Protein AF-Q92FX5-F1 (afdb_monomer)

Mean predicted aligned error: 6.71 Å

Solvent-accessible surface area (backbone atoms only — not comparable to full-atom values): 5775 Å² total; per-residue (Å²): 109,72,69,55,58,48,49,51,51,52,49,57,50,52,52,53,49,52,51,51,50,48,54,53,49,50,48,47,57,26,76,79,41,94,61,55,57,50,60,54,53,70,68,43,53,70,86,46,36,60,56,46,41,49,68,46,52,51,47,55,49,30,75,72,73,53,70,84,87,65,78,74,77,76,75,91,47,50,67,60,52,47,54,52,48,64,67,51,64,82,60,82,73,81,87,124

Structure (mmCIF, N/CA/C/O backbone):
data_AF-Q92FX5-F1
#
_entry.id   AF-Q92FX5-F1
#
loop_
_atom_site.group_PDB
_atom_site.id
_atom_site.type_symbol
_atom_site.label_atom_id
_atom_site.label_alt_id
_atom_site.label_comp_id
_atom_site.label_asym_id
_atom_site.label_entity_id
_atom_site.label_seq_id
_atom_site.pdbx_PDB_ins_code
_atom_site.Cartn_x
_atom_site.Cartn_y
_atom_site.Cartn_z
_atom_site.occupancy
_atom_site.B_iso_or_equiv
_atom_site.auth_seq_id
_atom_site.auth_comp_id
_atom_site.auth_asym_id
_atom_site.auth_atom_id
_atom_site.pdbx_PDB_model_num
ATOM 1 N N . MET A 1 1 ? 11.942 -23.838 -23.772 1.00 53.03 1 MET A N 1
ATOM 2 C CA . MET A 1 1 ? 12.297 -22.414 -23.585 1.00 53.03 1 MET A CA 1
ATOM 3 C C . MET A 1 1 ? 11.082 -21.491 -23.687 1.00 53.03 1 MET A C 1
ATOM 5 O O . MET A 1 1 ? 10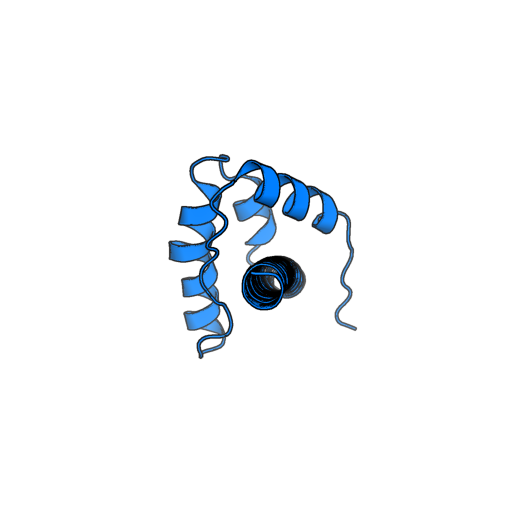.754 -20.855 -22.700 1.00 53.03 1 MET A O 1
ATOM 9 N N . ASN A 1 2 ? 10.364 -21.468 -24.821 1.00 66.31 2 ASN A N 1
ATOM 10 C CA . ASN A 1 2 ? 9.279 -20.500 -25.076 1.00 66.31 2 ASN A CA 1
ATOM 11 C C . ASN A 1 2 ? 8.108 -20.577 -24.066 1.00 66.31 2 ASN A C 1
ATOM 13 O O . ASN A 1 2 ? 7.627 -19.561 -23.583 1.00 66.31 2 ASN A O 1
ATOM 17 N N . ASN A 1 3 ? 7.714 -21.788 -23.651 1.00 74.69 3 ASN A N 1
ATOM 18 C CA . ASN A 1 3 ? 6.666 -21.972 -22.636 1.00 74.69 3 ASN A CA 1
ATOM 19 C C . ASN A 1 3 ? 7.095 -21.555 -21.217 1.00 74.69 3 ASN A C 1
ATOM 21 O O . ASN A 1 3 ? 6.240 -21.155 -20.439 1.00 74.69 3 ASN A O 1
ATOM 25 N N . LEU A 1 4 ? 8.391 -21.631 -20.885 1.00 67.19 4 LEU A N 1
ATOM 26 C CA . LEU A 1 4 ? 8.908 -21.210 -19.575 1.00 67.19 4 LEU A CA 1
ATOM 27 C C . LEU A 1 4 ? 8.930 -19.685 -19.477 1.00 67.19 4 LEU A C 1
ATOM 29 O O . LEU A 1 4 ? 8.331 -19.141 -18.562 1.00 67.19 4 LEU A O 1
ATOM 33 N N . LEU A 1 5 ? 9.493 -19.010 -20.485 1.00 66.88 5 LEU A N 1
ATOM 34 C CA . LEU A 1 5 ? 9.505 -17.545 -20.563 1.00 66.88 5 LEU A CA 1
ATOM 35 C C . LEU A 1 5 ? 8.085 -16.962 -20.627 1.00 66.88 5 LEU A C 1
ATOM 37 O O . LEU A 1 5 ? 7.802 -15.945 -20.002 1.00 66.88 5 LEU A O 1
ATOM 41 N N . ARG A 1 6 ? 7.161 -17.631 -21.334 1.00 71.06 6 ARG A N 1
ATOM 42 C CA . ARG A 1 6 ? 5.742 -17.248 -21.351 1.00 71.06 6 ARG A CA 1
ATOM 43 C C . ARG A 1 6 ? 5.081 -17.417 -19.981 1.00 71.06 6 ARG A C 1
ATOM 45 O O . ARG A 1 6 ? 4.344 -16.532 -19.566 1.00 71.06 6 ARG A O 1
ATOM 52 N N . ASN A 1 7 ? 5.335 -18.523 -19.281 1.00 70.94 7 ASN A N 1
ATOM 53 C CA . ASN A 1 7 ? 4.785 -18.751 -17.943 1.00 70.94 7 ASN A CA 1
ATOM 54 C C . ASN A 1 7 ? 5.366 -17.778 -16.907 1.00 70.94 7 ASN A C 1
ATOM 56 O O . ASN A 1 7 ? 4.626 -17.296 -16.058 1.00 70.94 7 ASN A O 1
ATOM 60 N N . GLU A 1 8 ? 6.659 -17.458 -16.991 1.00 68.00 8 GLU A N 1
ATOM 61 C CA . GLU A 1 8 ? 7.298 -16.431 -16.160 1.00 68.00 8 GLU A CA 1
ATOM 62 C C . GLU A 1 8 ? 6.711 -15.044 -16.437 1.00 68.00 8 GLU A C 1
ATOM 64 O O . GLU A 1 8 ? 6.368 -14.328 -15.499 1.00 68.00 8 GLU A O 1
ATOM 69 N N . GLY A 1 9 ? 6.515 -14.695 -17.713 1.00 70.62 9 GLY A N 1
ATOM 70 C CA . GLY A 1 9 ? 5.862 -13.449 -18.114 1.00 70.62 9 GLY A CA 1
ATOM 71 C C . GLY A 1 9 ? 4.436 -13.326 -17.571 1.00 70.62 9 GLY A C 1
ATOM 72 O O . GLY A 1 9 ? 4.105 -12.310 -16.963 1.00 70.62 9 GLY A O 1
ATOM 73 N N . LEU A 1 10 ? 3.626 -14.381 -17.720 1.00 68.00 10 LEU A N 1
ATOM 74 C CA . LEU A 1 10 ? 2.258 -14.449 -17.190 1.00 68.00 10 LEU A CA 1
ATOM 75 C C . LEU A 1 10 ? 2.230 -14.353 -15.662 1.00 68.00 10 LEU A C 1
AT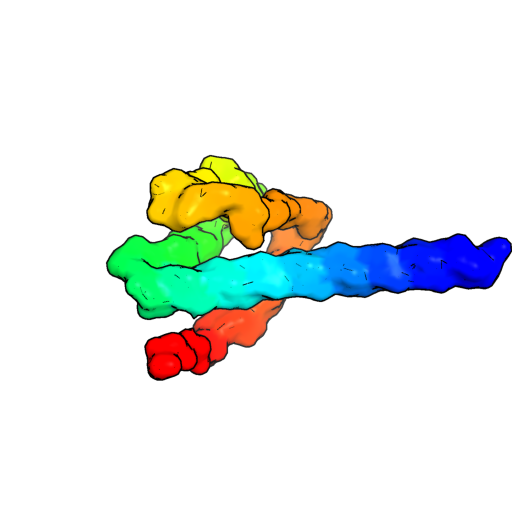OM 77 O O . LEU A 1 10 ? 1.414 -13.630 -15.100 1.00 68.00 10 LEU A O 1
ATOM 81 N N . ARG A 1 11 ? 3.132 -15.058 -14.973 1.00 72.25 11 ARG A N 1
ATOM 82 C CA . ARG A 1 11 ? 3.220 -1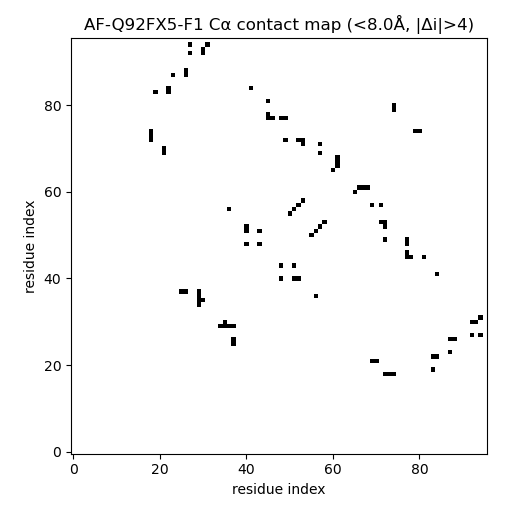5.013 -13.512 1.00 72.25 11 ARG A CA 1
ATOM 83 C C . ARG A 1 11 ? 3.569 -13.611 -13.020 1.00 72.25 11 ARG A C 1
ATOM 85 O O . ARG A 1 11 ? 2.894 -13.099 -12.135 1.00 72.25 11 ARG A O 1
ATOM 92 N N . ALA A 1 12 ? 4.561 -12.975 -13.637 1.00 72.69 12 ALA A N 1
ATOM 93 C CA . ALA A 1 12 ? 4.952 -11.616 -13.294 1.00 72.69 12 ALA A CA 1
ATOM 94 C C . ALA A 1 12 ? 3.820 -10.606 -13.564 1.00 72.69 12 ALA A C 1
ATOM 96 O O . ALA A 1 12 ? 3.682 -9.619 -12.847 1.00 72.69 12 ALA A O 1
ATOM 97 N N . GLU A 1 13 ? 3.006 -10.827 -14.598 1.00 72.56 13 GLU A N 1
ATOM 98 C CA . GLU A 1 13 ? 1.826 -10.007 -14.889 1.00 72.56 13 GLU A CA 1
ATOM 99 C C . GLU A 1 13 ? 0.723 -10.169 -13.834 1.00 72.56 13 GLU A C 1
ATOM 101 O O . GLU A 1 13 ? 0.207 -9.168 -13.337 1.00 72.56 13 GLU A O 1
ATOM 106 N N . ILE A 1 14 ? 0.423 -11.408 -13.434 1.00 72.44 14 ILE A N 1
ATOM 107 C CA . ILE A 1 14 ? -0.560 -11.716 -12.385 1.00 72.44 14 ILE A CA 1
ATOM 108 C C . ILE A 1 14 ? -0.125 -11.138 -11.033 1.00 72.44 14 ILE A C 1
ATOM 110 O O . ILE A 1 14 ? -0.944 -10.538 -10.338 1.00 72.44 14 ILE A O 1
ATOM 114 N N . GLU A 1 15 ? 1.152 -11.277 -10.669 1.00 74.88 15 GLU A N 1
ATOM 115 C CA . GLU A 1 15 ? 1.697 -10.735 -9.417 1.00 74.88 15 GLU A CA 1
ATOM 116 C C . GLU A 1 15 ? 1.550 -9.203 -9.374 1.00 74.88 15 GLU A C 1
ATOM 118 O O . GLU A 1 15 ? 0.986 -8.670 -8.417 1.00 74.88 15 GLU A O 1
ATOM 123 N N . ARG A 1 16 ? 1.908 -8.495 -10.457 1.00 77.38 16 ARG A N 1
ATOM 124 C CA . ARG A 1 16 ? 1.722 -7.033 -10.553 1.00 77.38 16 ARG A CA 1
ATOM 125 C C . ARG A 1 16 ? 0.255 -6.611 -10.480 1.00 77.38 16 ARG A C 1
ATOM 127 O O . ARG A 1 16 ? -0.059 -5.602 -9.851 1.00 77.38 16 ARG A O 1
ATOM 134 N N . PHE A 1 17 ? -0.646 -7.357 -11.123 1.00 80.44 17 PHE A N 1
ATOM 135 C CA . PHE A 1 17 ? -2.079 -7.068 -11.065 1.00 80.44 17 PHE A CA 1
ATOM 136 C C . PHE A 1 17 ? -2.633 -7.252 -9.648 1.00 80.44 17 PHE A C 1
ATOM 138 O O . PHE A 1 17 ? -3.383 -6.405 -9.169 1.00 80.44 17 PHE A O 1
ATOM 145 N N . SER A 1 18 ? -2.236 -8.325 -8.960 1.00 81.69 18 SER A N 1
ATOM 146 C CA . SER A 1 18 ? -2.644 -8.576 -7.576 1.00 81.69 18 SER A CA 1
ATOM 147 C C . SER A 1 18 ? -2.159 -7.473 -6.634 1.00 81.69 18 SER A C 1
ATOM 149 O O . SER A 1 18 ? -2.914 -7.023 -5.776 1.00 81.69 18 SER A O 1
ATOM 151 N N . GLU A 1 19 ? -0.920 -7.010 -6.794 1.00 81.62 19 GLU A N 1
ATOM 152 C CA . GLU A 1 19 ? -0.369 -5.923 -5.979 1.00 81.62 19 GLU A CA 1
ATOM 153 C C . GLU A 1 19 ? -1.081 -4.594 -6.249 1.00 81.62 19 GLU A C 1
ATOM 155 O O . GLU A 1 19 ? -1.442 -3.881 -5.311 1.00 81.62 19 GLU A O 1
ATOM 160 N N . PHE A 1 20 ? -1.367 -4.294 -7.519 1.00 84.06 20 PHE A N 1
ATOM 161 C CA . PHE A 1 20 ? -2.183 -3.142 -7.891 1.00 84.06 20 PHE A CA 1
ATOM 162 C C . PHE A 1 20 ? -3.585 -3.209 -7.267 1.00 84.06 20 PHE A C 1
ATOM 164 O O . PHE A 1 20 ? -4.043 -2.228 -6.679 1.00 84.06 20 PHE A O 1
ATOM 171 N N . ALA A 1 21 ? -4.250 -4.366 -7.342 1.00 86.06 21 ALA A N 1
ATOM 172 C CA . ALA A 1 21 ? -5.576 -4.571 -6.768 1.00 86.06 21 ALA A CA 1
ATOM 173 C C . ALA A 1 21 ? -5.580 -4.369 -5.244 1.00 86.06 21 ALA A C 1
ATOM 175 O O . ALA A 1 21 ? -6.484 -3.716 -4.723 1.00 86.06 21 ALA A O 1
ATOM 176 N N . ASN A 1 22 ? -4.546 -4.843 -4.540 1.00 87.69 22 ASN A N 1
ATOM 177 C CA . ASN A 1 22 ? -4.384 -4.592 -3.108 1.00 87.69 22 ASN A CA 1
ATOM 178 C C . ASN A 1 22 ? -4.282 -3.086 -2.817 1.00 87.69 22 ASN A C 1
ATOM 180 O O . ASN A 1 22 ? -5.001 -2.565 -1.969 1.00 87.69 22 ASN A O 1
ATOM 184 N N . ILE A 1 23 ? -3.441 -2.342 -3.535 1.00 89.00 23 ILE A N 1
ATOM 185 C CA . ILE A 1 23 ? -3.281 -0.898 -3.285 1.00 89.00 23 ILE A CA 1
ATOM 186 C C . ILE A 1 23 ? -4.580 -0.137 -3.587 1.00 89.00 23 ILE A C 1
ATOM 188 O O . ILE A 1 23 ? -4.988 0.731 -2.813 1.00 89.00 23 ILE A O 1
ATOM 192 N N . LEU A 1 24 ? -5.270 -0.496 -4.671 1.00 88.56 24 LEU A N 1
ATOM 193 C CA . LEU A 1 24 ? -6.560 0.093 -5.021 1.00 88.56 24 LEU A CA 1
ATOM 194 C C . LEU A 1 24 ? -7.623 -0.192 -3.951 1.00 88.56 24 LEU A C 1
ATOM 196 O O . LEU A 1 24 ? -8.378 0.700 -3.567 1.00 88.56 24 LEU A O 1
ATOM 200 N N . PHE A 1 25 ? -7.665 -1.417 -3.431 1.00 87.62 25 PHE A N 1
ATOM 201 C CA . PHE A 1 25 ? -8.605 -1.786 -2.381 1.00 87.62 25 PHE A CA 1
ATOM 202 C C . PHE A 1 25 ? -8.288 -1.079 -1.051 1.00 87.62 25 PHE A C 1
ATOM 204 O O . PHE A 1 25 ? -9.208 -0.632 -0.366 1.00 87.62 25 PHE A O 1
ATOM 211 N N . LEU A 1 26 ? -7.005 -0.869 -0.717 1.00 87.75 26 LEU A N 1
ATOM 212 C CA . LEU A 1 26 ? -6.592 -0.034 0.423 1.00 87.75 26 LEU A CA 1
ATOM 213 C C . LEU A 1 26 ? -7.105 1.403 0.297 1.00 87.75 26 LEU A C 1
ATOM 215 O O . LEU A 1 26 ? -7.642 1.946 1.267 1.00 87.75 26 LEU A O 1
ATOM 219 N N . LYS A 1 27 ? -6.973 2.010 -0.890 1.00 88.00 27 LYS A N 1
ATOM 220 C CA . LYS A 1 27 ? -7.528 3.338 -1.179 1.00 88.00 27 LYS A CA 1
ATOM 221 C C . LYS A 1 27 ? -9.039 3.349 -0.940 1.00 88.00 27 LYS A C 1
ATOM 223 O O . LYS A 1 27 ? -9.515 4.178 -0.170 1.00 88.00 27 LYS A O 1
ATOM 228 N N . LEU A 1 28 ? -9.771 2.394 -1.507 1.00 87.31 28 LEU A N 1
ATOM 229 C CA . LEU A 1 28 ? -11.225 2.259 -1.341 1.00 87.31 28 LEU A CA 1
ATOM 230 C C . LEU A 1 28 ? -11.648 2.142 0.132 1.00 87.31 28 LEU A C 1
ATOM 232 O O . LEU A 1 28 ? -12.523 2.869 0.595 1.00 87.31 28 LEU A O 1
ATOM 236 N N . LEU A 1 29 ? -10.988 1.274 0.903 1.00 84.56 29 LEU A N 1
ATOM 237 C CA . LEU A 1 29 ? -11.275 1.114 2.331 1.00 84.56 29 LEU A CA 1
ATOM 238 C C . LEU A 1 29 ? -10.985 2.379 3.142 1.00 84.56 29 LEU A C 1
ATOM 240 O O . LEU A 1 29 ? -11.646 2.624 4.153 1.00 84.56 29 LEU A O 1
ATOM 244 N N . SER A 1 30 ? -9.988 3.162 2.729 1.00 81.50 30 SER A N 1
ATOM 245 C CA . SER A 1 30 ? -9.634 4.411 3.400 1.00 81.50 30 SER A CA 1
ATOM 246 C C . SER A 1 30 ? -10.647 5.532 3.170 1.00 81.50 30 SER A C 1
ATOM 248 O O . SER A 1 30 ? -10.788 6.382 4.041 1.00 81.50 30 SER A O 1
ATOM 250 N N . GLU A 1 31 ? -11.372 5.527 2.047 1.00 80.50 31 GLU A N 1
ATOM 251 C CA . GLU A 1 31 ? -12.388 6.548 1.755 1.00 80.50 31 GLU A CA 1
ATOM 252 C C . GLU A 1 31 ? -13.621 6.419 2.659 1.00 80.50 31 GLU A C 1
ATOM 254 O O . GLU A 1 31 ? -14.270 7.416 2.963 1.00 80.50 31 GLU A O 1
ATOM 259 N N . ASN A 1 32 ? -13.893 5.211 3.161 1.00 72.19 32 ASN A N 1
ATOM 260 C CA . ASN A 1 32 ? -15.023 4.925 4.046 1.00 72.19 32 ASN A CA 1
ATOM 261 C C . ASN A 1 32 ? -14.687 4.966 5.546 1.00 72.19 32 ASN A C 1
ATOM 263 O O . ASN A 1 32 ? -15.569 4.732 6.373 1.00 72.19 32 ASN A O 1
ATOM 267 N N . ASN A 1 33 ? -13.428 5.204 5.923 1.00 64.25 33 ASN A N 1
ATOM 268 C CA . ASN A 1 33 ? -12.979 5.118 7.313 1.00 64.25 33 ASN A CA 1
ATOM 269 C C . ASN A 1 33 ? -12.560 6.473 7.893 1.00 64.25 33 ASN A C 1
ATOM 271 O O . ASN A 1 33 ? -11.907 7.277 7.241 1.00 64.25 33 ASN A O 1
ATOM 275 N N . GLU A 1 34 ? -12.818 6.663 9.191 1.00 56.16 34 GLU A N 1
ATOM 276 C CA . GLU A 1 34 ? -12.327 7.814 9.972 1.00 56.16 34 GLU A CA 1
ATOM 277 C C . GLU A 1 34 ? -10.797 7.810 10.146 1.00 56.16 34 GLU A C 1
ATOM 279 O O . GLU A 1 34 ? -10.170 8.850 10.347 1.00 56.16 34 GLU A O 1
ATOM 284 N N . LYS A 1 35 ? -10.167 6.629 10.063 1.00 61.84 35 LYS A N 1
ATOM 285 C CA . LYS A 1 35 ? -8.708 6.488 10.081 1.00 61.84 35 LYS A CA 1
ATOM 286 C C . LYS A 1 35 ? -8.183 6.677 8.667 1.00 61.84 35 LYS A C 1
ATOM 288 O O . LYS A 1 35 ? -8.346 5.794 7.827 1.00 61.84 35 LYS A O 1
ATOM 293 N N . SER A 1 36 ? -7.491 7.787 8.428 1.00 75.56 36 SER A N 1
ATOM 294 C CA . SER A 1 36 ? -6.856 8.051 7.137 1.00 75.56 36 SER A CA 1
ATOM 295 C C . SER A 1 36 ? -5.578 7.223 6.940 1.00 75.56 36 SER A C 1
ATOM 297 O O . SER A 1 36 ? -4.465 7.746 6.872 1.00 75.56 36 SER A O 1
ATOM 299 N N . TRP A 1 37 ? -5.728 5.895 6.863 1.00 86.94 37 TRP A N 1
ATOM 300 C CA . TRP A 1 37 ? -4.632 4.974 6.546 1.00 86.94 37 TRP A CA 1
ATOM 301 C C . TRP A 1 37 ? -3.931 5.381 5.255 1.00 86.94 37 TRP A C 1
ATOM 303 O O . TRP A 1 37 ? -2.708 5.352 5.190 1.00 86.94 37 TRP A O 1
ATOM 313 N N . TRP A 1 38 ? -4.693 5.842 4.265 1.00 89.50 38 TRP A N 1
ATOM 314 C CA . TRP A 1 38 ? -4.151 6.305 2.998 1.00 89.50 38 TRP A CA 1
ATOM 315 C C . TRP A 1 38 ? -3.245 7.527 3.143 1.00 89.50 38 TRP A C 1
ATOM 317 O O . TRP A 1 38 ? -2.135 7.523 2.617 1.00 89.50 38 TRP A O 1
ATOM 327 N N . ASN A 1 39 ? -3.638 8.539 3.924 1.00 89.06 39 ASN A N 1
ATOM 328 C CA . ASN A 1 39 ? -2.751 9.681 4.161 1.00 89.06 39 ASN A CA 1
ATOM 329 C C . ASN A 1 39 ? -1.493 9.267 4.936 1.00 89.06 39 ASN A C 1
ATOM 331 O O . ASN A 1 39 ? -0.406 9.742 4.615 1.00 89.06 39 ASN A O 1
ATOM 335 N N . ASN A 1 40 ? -1.615 8.346 5.896 1.00 91.12 40 ASN A N 1
ATOM 336 C CA . ASN A 1 40 ? -0.462 7.849 6.649 1.00 91.12 40 ASN A CA 1
ATOM 337 C C . ASN A 1 40 ? 0.507 7.043 5.777 1.00 91.12 40 ASN A C 1
ATOM 339 O O . ASN A 1 40 ? 1.714 7.190 5.945 1.00 91.12 40 ASN A O 1
ATOM 343 N N . ILE A 1 41 ? -0.004 6.239 4.836 1.00 91.00 41 ILE A N 1
ATOM 344 C CA . ILE A 1 41 ? 0.801 5.516 3.840 1.00 91.00 41 ILE A CA 1
ATOM 345 C C . ILE A 1 41 ? 1.566 6.511 2.963 1.00 91.00 41 ILE A C 1
ATOM 347 O O . ILE A 1 41 ? 2.778 6.385 2.814 1.00 91.00 41 ILE A O 1
ATOM 351 N N . LYS A 1 42 ? 0.889 7.537 2.429 1.00 91.19 42 LYS A N 1
ATOM 352 C CA . LYS A 1 42 ? 1.527 8.563 1.584 1.00 91.19 42 LYS A CA 1
ATOM 353 C C . LYS A 1 42 ? 2.621 9.345 2.311 1.00 91.19 42 LYS A C 1
ATOM 355 O O . LYS A 1 42 ? 3.578 9.787 1.671 1.00 91.19 42 LYS A O 1
ATOM 360 N N . ALA A 1 43 ? 2.466 9.519 3.622 1.00 92.25 43 ALA A N 1
ATOM 361 C CA . ALA A 1 43 ? 3.423 10.212 4.475 1.00 92.25 43 ALA A CA 1
ATOM 362 C C . ALA A 1 43 ? 4.659 9.367 4.836 1.00 92.25 43 ALA A C 1
ATOM 364 O O . ALA A 1 43 ? 5.633 9.932 5.328 1.00 92.25 43 ALA A O 1
ATOM 365 N N . GLN A 1 44 ? 4.642 8.047 4.608 1.00 93.50 44 GLN A N 1
ATOM 366 C CA . GLN A 1 44 ? 5.816 7.208 4.854 1.00 93.50 44 GLN A CA 1
ATOM 367 C C . GLN A 1 44 ? 6.952 7.524 3.878 1.00 93.50 44 GLN A C 1
ATOM 369 O O . GLN A 1 44 ? 6.727 7.918 2.728 1.00 93.50 44 GLN A O 1
ATOM 374 N N . SER A 1 45 ? 8.179 7.293 4.348 1.00 91.62 45 SER A N 1
ATOM 375 C CA . SER A 1 45 ? 9.367 7.281 3.502 1.00 91.62 45 SER A CA 1
ATOM 376 C C . SER A 1 45 ? 9.314 6.097 2.528 1.00 91.62 45 SER A C 1
ATOM 378 O O . SER A 1 45 ? 8.620 5.104 2.757 1.00 91.62 45 SER A O 1
ATOM 380 N N . ASN A 1 46 ? 10.076 6.183 1.441 1.00 86.81 46 ASN A N 1
ATOM 381 C CA . ASN A 1 46 ? 10.182 5.099 0.466 1.00 86.81 46 ASN A CA 1
ATOM 382 C C . ASN A 1 46 ? 10.725 3.792 1.070 1.00 86.81 46 ASN A C 1
ATOM 384 O O . ASN A 1 46 ? 10.308 2.717 0.647 1.00 86.81 46 ASN A O 1
ATOM 388 N N . ASP A 1 47 ? 11.620 3.885 2.052 1.00 87.50 47 ASP A N 1
ATOM 389 C CA . ASP A 1 47 ? 12.238 2.715 2.680 1.00 87.50 47 ASP A CA 1
ATOM 390 C C . ASP A 1 47 ? 11.283 2.036 3.677 1.00 87.50 47 ASP A C 1
ATOM 392 O O . ASP A 1 47 ? 11.302 0.814 3.831 1.00 87.50 47 ASP A O 1
ATOM 396 N N . ASP A 1 48 ? 10.387 2.809 4.298 1.00 90.56 48 ASP A N 1
ATOM 397 C CA . ASP A 1 48 ? 9.492 2.317 5.350 1.00 90.56 48 ASP A CA 1
ATOM 398 C C . ASP A 1 48 ? 8.110 1.898 4.833 1.00 90.56 48 ASP A C 1
ATOM 400 O O . ASP A 1 48 ? 7.413 1.117 5.484 1.00 90.56 48 ASP A O 1
ATOM 404 N N . ILE A 1 49 ? 7.682 2.395 3.667 1.00 90.88 49 ILE A N 1
ATOM 405 C CA . ILE A 1 49 ? 6.292 2.280 3.199 1.00 90.88 49 ILE A CA 1
ATOM 406 C C . ILE A 1 49 ? 5.794 0.832 3.087 1.00 90.88 49 ILE A C 1
ATOM 408 O O . ILE A 1 49 ? 4.677 0.534 3.511 1.00 90.88 49 ILE A O 1
ATOM 412 N N . ILE A 1 50 ? 6.619 -0.086 2.575 1.00 90.25 50 ILE A N 1
ATOM 413 C CA . ILE A 1 50 ? 6.255 -1.508 2.448 1.00 90.25 50 ILE A CA 1
ATOM 414 C C . ILE A 1 50 ? 6.126 -2.137 3.835 1.00 90.25 50 ILE A C 1
ATOM 416 O O . ILE A 1 50 ? 5.146 -2.830 4.116 1.00 90.25 50 ILE A O 1
ATOM 420 N N . GLY A 1 51 ? 7.093 -1.864 4.716 1.00 91.75 51 GLY A N 1
ATOM 421 C CA . GLY A 1 51 ? 7.086 -2.353 6.092 1.00 91.75 51 GLY A CA 1
ATOM 422 C C . GLY A 1 51 ? 5.860 -1.857 6.853 1.00 91.75 51 GLY A C 1
ATOM 423 O O . GLY A 1 51 ? 5.175 -2.651 7.499 1.00 91.75 51 GLY A O 1
ATOM 424 N N . TYR A 1 52 ? 5.523 -0.577 6.709 1.00 92.31 52 TYR A N 1
ATOM 425 C CA . TYR A 1 52 ? 4.346 0.030 7.321 1.00 92.31 52 TYR A CA 1
ATOM 426 C C . TYR A 1 52 ? 3.040 -0.594 6.812 1.00 92.31 52 TYR A C 1
ATOM 428 O O . TYR A 1 52 ? 2.176 -0.951 7.616 1.00 92.31 52 TYR A O 1
ATOM 436 N N . ILE A 1 53 ? 2.888 -0.784 5.495 1.00 90.88 53 ILE A N 1
ATOM 437 C CA . ILE A 1 53 ? 1.680 -1.412 4.942 1.00 90.88 53 ILE A CA 1
ATOM 438 C C . ILE A 1 53 ? 1.539 -2.847 5.461 1.00 90.88 53 ILE A C 1
ATOM 440 O O . ILE A 1 53 ? 0.484 -3.209 5.985 1.00 90.88 53 ILE A O 1
ATOM 444 N N . ASN A 1 54 ? 2.603 -3.644 5.360 1.00 91.81 54 ASN A N 1
ATOM 445 C CA . ASN A 1 54 ? 2.550 -5.070 5.667 1.00 91.81 54 ASN A CA 1
ATOM 446 C C . ASN A 1 54 ? 2.394 -5.365 7.159 1.00 91.81 54 ASN A C 1
ATOM 448 O O . ASN A 1 54 ? 1.627 -6.254 7.520 1.00 91.81 54 ASN A O 1
ATOM 452 N N . SER A 1 55 ? 3.120 -4.645 8.016 1.00 91.44 55 SER A N 1
ATOM 453 C CA . SER A 1 55 ? 3.130 -4.924 9.456 1.00 91.44 55 SER A CA 1
ATOM 454 C C . SER A 1 55 ? 2.037 -4.190 10.221 1.00 91.44 55 SER A C 1
ATOM 456 O O . SER A 1 55 ? 1.556 -4.716 11.213 1.00 91.44 55 SER A O 1
ATOM 458 N N . TYR A 1 56 ? 1.620 -3.001 9.775 1.00 91.94 56 TYR A N 1
ATOM 459 C CA . TYR A 1 56 ? 0.630 -2.205 10.496 1.00 91.94 56 TYR A CA 1
ATOM 460 C C . TYR A 1 56 ? -0.714 -2.166 9.771 1.00 91.94 56 TYR A C 1
ATOM 462 O O . TYR A 1 56 ? -1.725 -2.584 10.328 1.00 91.94 56 TYR A O 1
ATOM 470 N N . VAL A 1 57 ? -0.765 -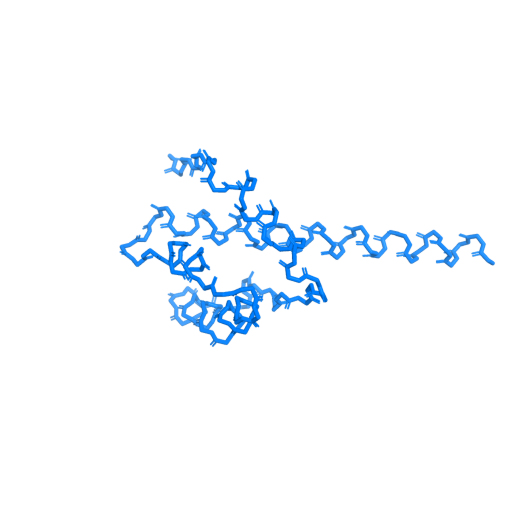1.679 8.527 1.00 90.50 57 VAL A N 1
ATOM 471 C CA . VAL A 1 57 ? -2.052 -1.416 7.852 1.00 90.50 57 VAL A CA 1
ATOM 472 C C . VAL A 1 57 ? -2.845 -2.700 7.606 1.00 90.50 57 VAL A C 1
ATOM 474 O O . VAL A 1 57 ? -4.023 -2.762 7.963 1.00 90.50 57 VAL A O 1
ATOM 477 N N . ILE A 1 58 ? -2.207 -3.729 7.042 1.00 89.69 58 ILE A N 1
ATOM 478 C CA . ILE A 1 58 ? -2.854 -5.025 6.787 1.00 89.69 58 ILE A CA 1
ATOM 479 C C . ILE A 1 58 ? -3.351 -5.647 8.098 1.00 89.69 58 ILE A C 1
ATOM 481 O O . ILE A 1 58 ? -4.477 -6.144 8.151 1.00 89.69 58 ILE A O 1
ATOM 485 N N . GLU A 1 59 ? -2.568 -5.558 9.176 1.00 89.38 59 GLU A N 1
ATOM 486 C CA . GLU A 1 59 ? -2.969 -6.067 10.491 1.00 89.38 59 GLU A CA 1
ATOM 487 C C . GLU A 1 59 ? -4.196 -5.319 11.041 1.00 89.38 59 GLU A C 1
ATOM 489 O O . GLU A 1 59 ? -5.157 -5.942 11.493 1.00 89.38 59 GLU A O 1
ATOM 494 N N . GLN A 1 60 ? -4.227 -3.985 10.940 1.00 88.38 60 GLN A N 1
ATOM 495 C CA . GLN A 1 60 ? -5.378 -3.183 11.375 1.00 88.38 60 GLN A CA 1
ATOM 496 C C 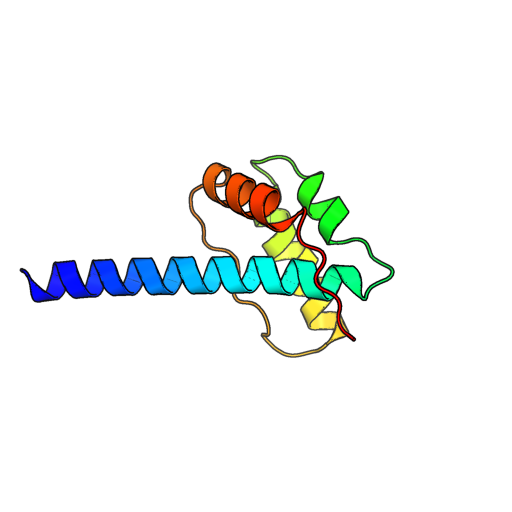. GLN A 1 60 ? -6.660 -3.541 10.609 1.00 88.38 60 GLN A C 1
ATOM 498 O O . GLN A 1 60 ? -7.738 -3.604 11.202 1.00 88.38 60 GLN A O 1
ATOM 503 N N . ILE A 1 61 ? -6.557 -3.785 9.301 1.00 86.81 61 ILE A N 1
ATOM 504 C CA . ILE A 1 61 ? -7.692 -4.198 8.468 1.00 86.81 61 ILE A CA 1
ATOM 505 C C . ILE A 1 61 ? -8.159 -5.597 8.861 1.00 86.81 61 ILE A C 1
ATOM 507 O O . ILE A 1 61 ? -9.359 -5.794 9.060 1.00 86.81 61 ILE A O 1
ATOM 511 N N . LYS A 1 62 ? -7.229 -6.544 9.020 1.00 87.81 62 LYS A N 1
ATOM 512 C CA . LYS A 1 62 ? -7.526 -7.909 9.465 1.00 87.81 62 LYS A CA 1
ATOM 513 C C . LYS A 1 62 ? -8.247 -7.909 10.810 1.00 87.81 62 LYS A C 1
ATOM 515 O O . LYS A 1 62 ? -9.262 -8.582 10.959 1.00 87.81 62 LYS A O 1
ATOM 520 N N . ASN A 1 63 ? -7.785 -7.094 11.756 1.00 88.19 63 ASN A N 1
ATOM 521 C CA . ASN A 1 63 ? -8.413 -6.949 13.068 1.00 88.19 63 ASN A CA 1
ATOM 522 C C . ASN A 1 63 ? -9.817 -6.325 12.990 1.00 88.19 63 ASN A C 1
ATOM 524 O O . ASN A 1 63 ? -10.667 -6.637 13.820 1.00 88.19 63 ASN A O 1
ATOM 528 N N . LYS A 1 64 ? -10.078 -5.451 12.007 1.00 85.69 64 LYS A N 1
ATOM 529 C CA . LYS A 1 64 ? -11.377 -4.781 11.844 1.00 85.69 64 LYS A CA 1
ATOM 530 C C . LYS A 1 64 ? -12.418 -5.634 11.115 1.00 85.69 64 LYS A C 1
ATOM 532 O O . LYS A 1 64 ? -13.576 -5.637 11.522 1.00 85.69 64 LYS A O 1
ATOM 537 N N . TYR A 1 65 ? -12.033 -6.294 10.026 1.00 83.75 65 TYR A N 1
ATOM 538 C CA . TYR A 1 65 ? -12.970 -6.962 9.113 1.00 83.75 65 TYR A CA 1
ATOM 539 C C . TYR A 1 65 ? -12.871 -8.495 9.139 1.00 83.75 65 TYR A C 1
ATOM 541 O O . TYR A 1 65 ? -13.768 -9.167 8.637 1.00 83.75 65 TYR A O 1
ATOM 549 N N . GLY A 1 66 ? -11.824 -9.051 9.756 1.00 81.94 66 GLY A N 1
ATOM 550 C CA . GLY A 1 66 ? -11.541 -10.484 9.758 1.00 81.94 66 GLY A CA 1
ATOM 551 C C . GLY A 1 66 ? -10.981 -10.999 8.425 1.00 81.94 66 GLY A C 1
ATOM 552 O O . GLY A 1 66 ? -11.088 -10.352 7.386 1.00 81.94 66 GLY A O 1
ATOM 553 N N . GLY A 1 67 ? -10.386 -12.195 8.463 1.00 80.50 67 GLY A N 1
ATOM 554 C CA . GLY A 1 67 ? -9.890 -12.911 7.280 1.00 80.50 67 GLY A CA 1
ATOM 555 C C . GLY A 1 67 ? -8.574 -12.387 6.687 1.00 80.50 67 GLY A C 1
ATOM 556 O O . GLY A 1 67 ? -8.018 -11.382 7.124 1.00 80.50 67 GLY A O 1
ATOM 557 N N . ASP A 1 68 ? -8.073 -13.096 5.675 1.00 79.81 68 ASP A N 1
ATOM 558 C CA . ASP A 1 68 ? -6.869 -12.734 4.915 1.00 79.81 68 ASP A CA 1
ATOM 559 C C . ASP A 1 68 ? -7.273 -12.019 3.618 1.00 79.81 68 ASP A C 1
ATOM 561 O O . ASP A 1 68 ? -7.158 -12.548 2.516 1.00 79.81 68 ASP A O 1
ATOM 565 N N . VAL A 1 69 ? -7.825 -10.811 3.767 1.00 78.12 69 VAL A N 1
ATOM 566 C CA . VAL A 1 69 ? -8.331 -10.000 2.641 1.00 78.12 69 VAL A CA 1
ATOM 567 C C . VAL A 1 69 ? -7.194 -9.445 1.775 1.00 78.12 69 VAL A C 1
ATOM 569 O O . VAL A 1 69 ? -7.382 -9.175 0.593 1.00 78.12 69 VAL A O 1
ATOM 572 N N . PHE A 1 70 ? -6.008 -9.294 2.363 1.00 82.44 70 PHE A N 1
ATOM 573 C CA . PHE A 1 70 ? -4.821 -8.771 1.705 1.00 82.44 70 PHE A CA 1
ATOM 574 C C . PHE A 1 70 ? -3.697 -9.792 1.734 1.00 82.44 70 PHE A C 1
ATOM 576 O O . PHE A 1 70 ? -3.400 -10.381 2.775 1.00 82.44 70 PHE A O 1
ATOM 583 N N . THR A 1 71 ? -3.012 -9.926 0.604 1.00 83.50 71 THR A N 1
ATOM 584 C CA . THR A 1 71 ? -1.676 -10.515 0.573 1.00 83.50 71 THR A CA 1
ATOM 585 C C . THR A 1 71 ? -0.640 -9.435 0.905 1.00 83.50 71 THR A C 1
ATOM 587 O O . THR A 1 71 ? -0.795 -8.289 0.467 1.00 83.50 71 THR A O 1
ATOM 590 N N . PRO A 1 72 ? 0.412 -9.756 1.683 1.00 85.50 72 PRO A N 1
ATOM 591 C CA . PRO A 1 72 ? 1.507 -8.823 1.916 1.00 85.50 72 PRO A CA 1
ATOM 592 C C . PRO A 1 72 ? 2.089 -8.319 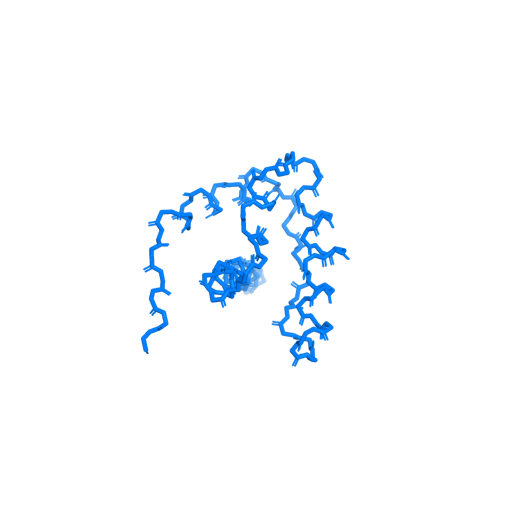0.595 1.00 85.50 72 PRO A C 1
ATOM 594 O O . PRO A 1 72 ? 2.304 -9.101 -0.331 1.00 85.50 72 PRO A O 1
ATOM 597 N N . ILE A 1 73 ? 2.358 -7.018 0.517 1.00 84.25 73 ILE A N 1
ATOM 598 C CA . ILE A 1 73 ? 3.015 -6.411 -0.637 1.00 84.25 73 ILE A CA 1
ATOM 599 C C . ILE A 1 73 ? 4.436 -6.964 -0.722 1.00 84.25 73 ILE A C 1
ATOM 601 O O . ILE A 1 73 ? 5.211 -6.842 0.228 1.00 84.25 73 ILE A O 1
ATOM 605 N N . SER A 1 74 ? 4.770 -7.550 -1.869 1.00 79.88 74 SER A N 1
ATOM 606 C CA . SER A 1 74 ? 6.072 -8.163 -2.143 1.00 79.88 74 SER A CA 1
ATOM 607 C C . SER A 1 74 ? 6.907 -7.400 -3.172 1.00 79.88 74 SE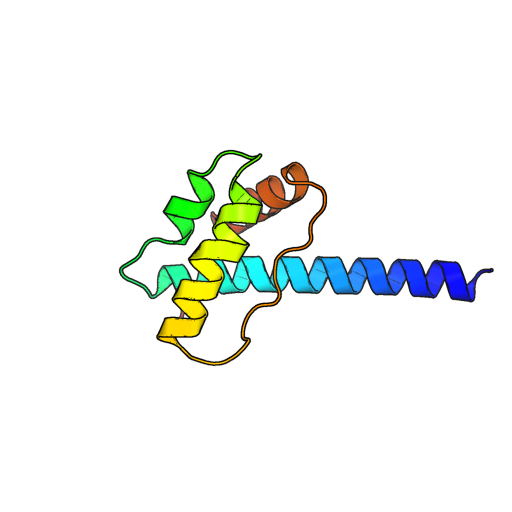R A C 1
ATOM 609 O O . SER A 1 74 ? 7.982 -7.870 -3.547 1.00 79.88 74 SER A O 1
ATOM 611 N N . LEU A 1 75 ? 6.446 -6.221 -3.611 1.00 71.62 75 LEU A N 1
ATOM 612 C CA . LEU A 1 75 ? 7.156 -5.351 -4.549 1.00 71.62 75 LEU A CA 1
ATOM 613 C C . LEU A 1 75 ? 8.592 -5.116 -4.078 1.00 71.62 75 LEU A C 1
ATOM 615 O O . LEU A 1 75 ? 8.833 -4.393 -3.118 1.00 71.62 75 LEU A O 1
ATOM 619 N N . GLY A 1 76 ? 9.565 -5.655 -4.810 1.00 68.06 76 GLY A N 1
ATOM 620 C CA . GLY A 1 76 ? 10.983 -5.410 -4.528 1.00 68.06 76 GLY A CA 1
ATOM 621 C C . GLY A 1 76 ? 11.434 -3.972 -4.814 1.00 68.06 76 GLY A C 1
ATOM 622 O O . GLY A 1 76 ? 12.557 -3.609 -4.484 1.00 68.06 76 GLY A O 1
ATOM 623 N N . ASN A 1 77 ? 10.583 -3.153 -5.445 1.00 78.75 77 ASN A N 1
ATOM 624 C CA . ASN A 1 77 ? 10.899 -1.784 -5.835 1.00 78.75 77 ASN A CA 1
ATOM 625 C C . ASN A 1 77 ? 9.874 -0.789 -5.268 1.00 78.75 77 ASN A C 1
ATOM 627 O O . ASN A 1 77 ? 8.764 -0.645 -5.790 1.00 78.75 77 ASN A O 1
ATOM 631 N N . TYR A 1 78 ? 10.283 -0.058 -4.232 1.00 81.00 78 TYR A N 1
ATOM 632 C CA . TYR A 1 78 ? 9.488 0.994 -3.597 1.00 81.00 78 TYR A CA 1
ATOM 633 C C . TYR A 1 78 ? 9.158 2.162 -4.541 1.00 81.00 78 TYR A C 1
ATOM 635 O O . TYR A 1 78 ? 8.128 2.808 -4.369 1.00 81.00 78 TYR A O 1
ATOM 643 N N . ILE A 1 79 ? 9.982 2.425 -5.565 1.00 82.75 79 ILE A N 1
ATOM 644 C CA . ILE A 1 79 ? 9.737 3.493 -6.550 1.00 82.75 79 ILE A CA 1
ATOM 645 C C . ILE A 1 79 ? 8.486 3.154 -7.360 1.00 82.75 79 ILE A C 1
ATOM 647 O O . ILE A 1 79 ? 7.613 3.997 -7.550 1.00 82.75 79 ILE A O 1
ATOM 651 N N . THR A 1 80 ? 8.366 1.897 -7.792 1.00 82.50 80 THR A N 1
ATOM 652 C CA . THR A 1 80 ? 7.178 1.413 -8.503 1.00 82.50 80 THR A CA 1
ATOM 653 C C . THR A 1 80 ? 5.935 1.531 -7.628 1.00 82.50 80 THR A C 1
ATOM 655 O O . THR A 1 80 ? 4.911 2.026 -8.093 1.00 82.50 80 THR A O 1
ATOM 658 N N . LEU A 1 81 ? 6.030 1.133 -6.355 1.00 85.19 81 LEU A N 1
ATOM 659 C CA . LEU A 1 81 ? 4.936 1.294 -5.399 1.00 85.19 81 LEU A CA 1
ATOM 660 C C . LEU A 1 81 ? 4.522 2.766 -5.268 1.00 85.19 81 LEU A C 1
ATOM 662 O O . LEU A 1 81 ? 3.331 3.068 -5.302 1.00 85.19 81 LEU A O 1
ATOM 666 N N . ARG A 1 82 ? 5.490 3.687 -5.183 1.00 88.50 82 ARG A N 1
ATOM 667 C CA . ARG A 1 82 ? 5.209 5.122 -5.088 1.00 88.50 82 ARG A CA 1
ATOM 668 C C . ARG A 1 82 ? 4.483 5.645 -6.322 1.00 88.50 82 ARG A C 1
ATOM 670 O O . ARG A 1 82 ? 3.458 6.296 -6.173 1.00 88.50 82 ARG A O 1
ATOM 677 N N . HIS A 1 83 ? 4.938 5.281 -7.521 1.00 87.12 83 HIS A N 1
ATOM 678 C CA . HIS A 1 83 ? 4.251 5.652 -8.760 1.00 87.12 83 HIS A CA 1
ATOM 679 C C . HIS A 1 83 ? 2.812 5.124 -8.819 1.00 87.12 83 HIS A C 1
ATOM 681 O O . HIS A 1 83 ? 1.924 5.830 -9.289 1.00 87.12 83 HIS A O 1
ATOM 687 N N . ILE A 1 84 ? 2.564 3.902 -8.334 1.00 86.44 84 ILE A N 1
ATOM 688 C CA . ILE A 1 84 ? 1.207 3.344 -8.264 1.00 86.44 84 ILE A CA 1
ATOM 689 C C . ILE A 1 84 ? 0.346 4.150 -7.285 1.00 86.44 84 ILE A C 1
ATOM 691 O O . ILE A 1 84 ? -0.780 4.512 -7.619 1.00 86.44 84 ILE A O 1
ATOM 695 N N . ILE A 1 85 ? 0.871 4.457 -6.096 1.00 89.19 85 ILE A N 1
ATOM 696 C CA . ILE A 1 85 ? 0.167 5.260 -5.089 1.00 89.19 85 ILE A CA 1
ATOM 697 C C . ILE A 1 85 ? -0.165 6.646 -5.643 1.00 89.19 85 ILE A C 1
ATOM 699 O O . ILE A 1 85 ? -1.315 7.061 -5.549 1.00 89.19 85 ILE A O 1
ATOM 703 N N . ASP A 1 86 ? 0.799 7.324 -6.264 1.00 90.06 86 ASP A N 1
ATOM 704 C CA . ASP A 1 86 ? 0.612 8.661 -6.835 1.00 90.06 86 ASP A CA 1
ATOM 705 C C . ASP A 1 86 ? -0.408 8.652 -7.991 1.00 90.06 86 ASP A C 1
ATOM 707 O O . ASP A 1 86 ? -1.179 9.598 -8.144 1.00 90.06 86 ASP A O 1
ATOM 711 N N . ALA A 1 87 ? -0.467 7.571 -8.778 1.00 88.62 87 ALA A N 1
ATOM 712 C CA . ALA A 1 87 ? -1.457 7.405 -9.843 1.00 88.62 87 ALA A CA 1
ATOM 713 C C . ALA A 1 87 ? -2.877 7.126 -9.314 1.00 88.62 87 ALA A C 1
ATOM 715 O O . ALA A 1 87 ? -3.857 7.536 -9.938 1.00 88.62 87 ALA A O 1
ATOM 716 N N . ILE A 1 88 ? -2.998 6.428 -8.180 1.00 88.94 88 ILE A N 1
ATOM 717 C CA . ILE A 1 88 ? -4.284 6.075 -7.558 1.00 88.94 88 ILE A CA 1
ATOM 718 C C . ILE A 1 88 ? -4.810 7.200 -6.657 1.00 88.94 88 ILE A C 1
ATOM 720 O O . ILE A 1 88 ? -6.021 7.369 -6.546 1.00 88.94 88 ILE A O 1
ATOM 724 N N . ASP A 1 89 ? -3.938 7.985 -6.021 1.00 89.69 89 ASP A N 1
ATOM 725 C CA . ASP A 1 89 ? -4.314 9.045 -5.076 1.00 89.69 89 ASP A CA 1
ATOM 726 C C . ASP A 1 89 ? -5.391 10.027 -5.582 1.00 89.69 89 ASP A C 1
ATOM 728 O O . ASP A 1 89 ? -6.329 10.291 -4.825 1.00 89.69 89 ASP A O 1
ATOM 732 N N . PRO A 1 90 ? -5.329 10.548 -6.827 1.00 89.06 90 PRO A N 1
ATOM 733 C CA . PRO A 1 90 ? -6.336 11.485 -7.322 1.00 89.06 90 PRO A CA 1
ATOM 734 C C . PRO A 1 90 ? -7.674 10.819 -7.673 1.00 89.06 90 PRO A C 1
ATOM 736 O O . PRO A 1 90 ? -8.636 11.524 -7.983 1.00 89.06 90 PRO A O 1
ATOM 739 N N . LEU A 1 91 ? -7.756 9.484 -7.669 1.00 85.50 91 LEU A N 1
ATOM 740 C CA . LEU A 1 91 ? -8.998 8.780 -7.954 1.00 85.50 91 LEU A CA 1
ATOM 741 C C . LEU A 1 91 ? -9.974 8.975 -6.790 1.00 85.50 91 LEU A C 1
ATOM 743 O O . LEU A 1 91 ? -9.644 8.713 -5.634 1.00 85.50 91 LEU A O 1
ATOM 747 N N . ILE A 1 92 ? -11.189 9.410 -7.118 1.00 75.31 92 ILE A N 1
ATOM 748 C C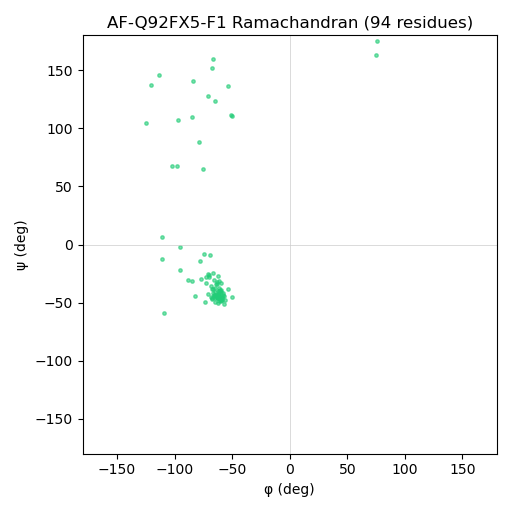A . ILE A 1 92 ? -12.314 9.469 -6.184 1.00 75.31 92 ILE A CA 1
ATOM 749 C C . ILE A 1 92 ? -13.135 8.200 -6.399 1.00 75.31 92 ILE A C 1
ATOM 751 O O . ILE A 1 92 ? -13.805 8.059 -7.426 1.00 75.31 92 ILE A O 1
ATOM 755 N N . LEU A 1 93 ? -13.065 7.264 -5.458 1.00 68.38 93 LEU A N 1
ATOM 756 C CA . LEU A 1 93 ? -13.684 5.947 -5.575 1.00 68.38 93 LEU A CA 1
ATOM 757 C C . LEU A 1 93 ? -14.978 5.907 -4.753 1.00 68.38 93 LEU A C 1
ATOM 759 O O . LEU A 1 93 ? -15.083 5.190 -3.764 1.00 68.38 93 LEU A O 1
ATOM 763 N N . TYR A 1 94 ? -15.990 6.675 -5.174 1.00 59.94 94 TYR A N 1
ATOM 764 C CA . TYR A 1 94 ? -17.296 6.686 -4.507 1.00 59.94 94 TYR A CA 1
ATOM 765 C C . TYR A 1 94 ? -17.846 5.259 -4.306 1.00 59.94 94 TYR A C 1
ATOM 767 O O . TYR A 1 94 ? -18.284 4.621 -5.263 1.00 59.94 94 TYR A O 1
ATOM 775 N N . LEU A 1 95 ? -17.910 4.791 -3.056 1.00 53.78 95 LEU A N 1
ATOM 776 C CA . LEU A 1 95 ? -18.845 3.744 -2.642 1.00 53.78 95 LEU A CA 1
ATOM 777 C C . LEU A 1 95 ? -20.211 4.417 -2.447 1.00 53.78 95 LEU A C 1
ATOM 779 O O . LEU A 1 95 ? -20.509 4.929 -1.370 1.00 53.78 95 LEU A O 1
ATOM 783 N N . ARG A 1 96 ? -21.001 4.505 -3.524 1.00 46.84 96 ARG A N 1
ATOM 784 C CA . ARG A 1 96 ? -22.437 4.812 -3.442 1.00 46.84 96 ARG A CA 1
ATOM 785 C C . ARG A 1 96 ? -23.246 3.535 -3.300 1.00 46.84 96 ARG A C 1
ATOM 787 O O . ARG A 1 96 ? -22.904 2.559 -4.002 1.00 46.84 96 ARG A O 1
#

Radius of gyration: 14.69 Å; Cα contacts (8 Å, |Δi|>4): 52; chains: 1; bound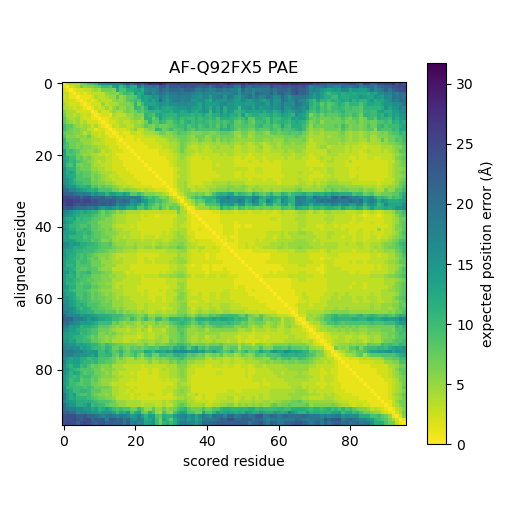ing box: 35×34×38 Å

Sequence (96 aa):
MNNLLRNEGLRAEIERFSEFANILFLKLLSENNEKSWWNNIKAQSNDDIIGYINSYVIEQIKNKYGGDVFTPISLGNYITLRHIIDAIDPLILYLR

Secondary structure (DSSP, 8-state):
-HHHHHHHHHHHHHHHHHHHHHHHHHHHHHHT-SS-HHHHHHHS-TTTHHHHIIIIIHHHHHHHH-S---PPP--S-HHHHHHHHHHHTT------

pLDDT: mean 81.26, std 10.19, range [46.84, 93.5]

Foldseek 3Di:
DVVVVVVVVVVVVVLVVQLLVQLLVLVVVCVPDPDNPLVVLLPDDLVCNLVCCQVPVQVVVCVVPNDNPHDRDPPPGSVVVNVSSVVNVVDDDDPD

InterPro domains:
  IPR029063 S-adenosyl-L-methionine-dependent methyltransferase superfamily [SSF53335] (2-80)
  IPR038333 Type I restriction enzyme EcoKI-like, methylase subunit, N-terminal domain superfamily [G3DSA:1.20.1260.30] (1-94)

Organism: Rickettsia conorii (strain ATCC VR-613 / Malish 7) (NCBI:txid272944)